Protein AF-A0A7K0PWD6-F1 (afdb_monomer)

pLDDT: mean 82.44, std 15.69, range [35.25, 95.62]

Foldseek 3Di:
DDPPPPPPPDQFWFKWFAWDWDWDQDPVGIDIDIDGDAAIFTHHPDDDAQHFGQGPVRDTTGTHPPHGDDLPDPRHDVSRSVSVVVVVDDDD

Sequence (92 aa):
MPPQTDQAAPPELGTGRETVPVVVPGPDGDRAGEQMTGPVHAVQPGAEDLELVTSLCNHSVRATAGAAFDAGDPDACPTCVERSAQGRGSPR

Mean predicted aligned error: 8.87 Å

Secondary structure (DSSP, 8-state):
-PPP----PPPPPEEEEEEEEEEE--TT--EEEEEEEEEEEEE-TTPPTT-EEE-TTS-EEEEEEEEE--TT-TTB-HHHHHHHHHTTS---

Structure (mmCIF, N/CA/C/O backbone):
data_AF-A0A7K0PWD6-F1
#
_entry.id   AF-A0A7K0PWD6-F1
#
loop_
_atom_site.group_PDB
_atom_site.id
_atom_site.type_symbol
_atom_site.label_atom_id
_atom_site.label_alt_id
_atom_site.label_comp_id
_atom_site.label_asym_id
_atom_site.label_entity_id
_atom_site.label_seq_id
_atom_site.pdbx_PDB_ins_code
_atom_site.Cartn_x
_atom_site.Cartn_y
_atom_site.Cartn_z
_atom_site.occupancy
_atom_site.B_iso_or_equiv
_atom_site.auth_seq_id
_atom_site.auth_comp_id
_atom_site.auth_asym_id
_atom_site.auth_atom_id
_atom_site.pdbx_PDB_model_num
ATOM 1 N N . MET A 1 1 ? -34.256 26.090 16.021 1.00 49.75 1 MET A N 1
ATOM 2 C CA . MET A 1 1 ? -33.624 24.769 15.839 1.00 49.75 1 MET A CA 1
ATOM 3 C C . MET A 1 1 ? -32.242 25.022 15.261 1.00 49.75 1 MET A C 1
ATOM 5 O O . MET A 1 1 ? -32.201 25.643 14.205 1.00 49.75 1 MET A O 1
ATOM 9 N N . PRO A 1 2 ? -31.131 24.696 15.941 1.00 53.38 2 PRO A N 1
ATOM 10 C CA . PRO A 1 2 ? -29.825 24.781 15.295 1.00 53.38 2 PRO A CA 1
ATOM 11 C C . PRO A 1 2 ? -29.731 23.686 14.215 1.00 53.38 2 PRO A C 1
ATOM 13 O O . PRO A 1 2 ? -30.228 22.580 14.451 1.00 53.38 2 PRO A O 1
ATOM 16 N N . PRO A 1 3 ? -29.162 23.970 13.030 1.00 52.81 3 PRO A N 1
ATOM 17 C CA . PRO A 1 3 ? -28.885 22.934 12.048 1.00 52.81 3 PRO A CA 1
ATOM 18 C C . PRO A 1 3 ? -27.850 21.978 12.636 1.00 52.81 3 PRO A C 1
ATOM 20 O O . PRO A 1 3 ? -26.845 22.399 13.209 1.00 52.81 3 PRO A O 1
ATOM 23 N N . GLN A 1 4 ? -28.165 20.690 12.549 1.00 53.47 4 GLN A N 1
ATOM 24 C CA . GLN A 1 4 ? -27.303 19.613 13.001 1.00 53.47 4 GLN A CA 1
ATOM 25 C C . GLN A 1 4 ? -25.960 19.731 12.283 1.00 53.47 4 GLN A C 1
ATOM 27 O O . GLN A 1 4 ? -25.916 19.900 11.066 1.00 53.47 4 GLN A O 1
ATOM 32 N N . THR A 1 5 ? -24.893 19.704 13.073 1.00 51.28 5 THR A N 1
ATOM 33 C CA . THR A 1 5 ? -23.505 19.610 12.643 1.00 51.28 5 THR A CA 1
ATOM 34 C C . THR A 1 5 ? -23.399 18.584 11.522 1.00 51.28 5 THR A C 1
ATOM 36 O O . THR A 1 5 ? -23.707 17.411 11.731 1.00 51.28 5 THR A O 1
ATOM 39 N N . ASP A 1 6 ? -22.979 19.045 10.346 1.00 46.94 6 ASP A N 1
ATOM 40 C CA . ASP A 1 6 ? -22.459 18.214 9.269 1.00 46.94 6 ASP A CA 1
ATOM 41 C C . ASP A 1 6 ? -21.237 17.489 9.841 1.00 46.94 6 ASP A C 1
ATOM 43 O O . ASP A 1 6 ? -20.124 18.012 9.896 1.00 46.94 6 ASP A O 1
ATOM 47 N N . GLN A 1 7 ? -21.482 16.333 10.453 1.00 53.22 7 GLN A N 1
ATOM 48 C CA . GLN A 1 7 ? -20.435 15.440 10.903 1.00 53.22 7 GLN A CA 1
ATOM 49 C C . GLN A 1 7 ? -19.907 14.793 9.632 1.00 53.22 7 GLN A C 1
ATOM 51 O O . GLN A 1 7 ? -20.332 13.703 9.254 1.00 53.22 7 GLN A O 1
ATOM 56 N N . ALA A 1 8 ? -19.035 15.531 8.938 1.00 50.47 8 ALA A N 1
ATOM 57 C CA . ALA A 1 8 ? -18.208 15.001 7.876 1.00 50.47 8 ALA A CA 1
ATOM 58 C C . ALA A 1 8 ? -17.660 13.669 8.386 1.00 50.47 8 ALA A C 1
ATOM 60 O O . ALA A 1 8 ? -17.003 13.626 9.434 1.00 50.47 8 ALA A O 1
ATOM 61 N N . ALA A 1 9 ? -18.031 12.580 7.708 1.00 52.22 9 ALA A N 1
ATOM 62 C CA . ALA A 1 9 ? -17.494 11.270 8.018 1.00 52.22 9 ALA A CA 1
ATOM 63 C C . ALA A 1 9 ? -15.968 11.417 8.136 1.00 52.22 9 ALA A C 1
ATOM 65 O O . ALA A 1 9 ? -15.378 12.158 7.338 1.00 52.22 9 ALA A O 1
ATOM 66 N N . PRO A 1 10 ? -15.331 10.809 9.155 1.00 57.28 10 PRO A N 1
ATOM 67 C CA . PRO A 1 10 ? -13.885 10.890 9.289 1.00 57.28 10 PRO A CA 1
ATOM 68 C C . PRO A 1 10 ? -13.264 10.5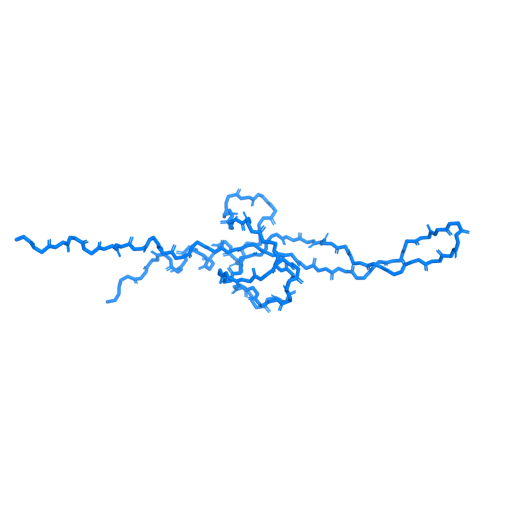24 7.938 1.00 57.28 10 PRO A C 1
ATOM 70 O O . PRO A 1 10 ? -13.736 9.572 7.311 1.00 57.28 10 PRO A O 1
ATOM 73 N N . PRO A 1 11 ? -12.281 11.298 7.452 1.00 64.19 11 PRO A N 1
ATOM 74 C CA . PRO A 1 11 ? -11.820 11.147 6.087 1.00 64.19 11 PRO A CA 1
ATOM 75 C C . PRO A 1 11 ? -11.253 9.730 5.930 1.00 64.19 11 PRO A C 1
ATOM 77 O O . PRO A 1 11 ? -10.377 9.310 6.691 1.00 64.19 11 PRO A O 1
ATOM 80 N N . GLU A 1 12 ? -11.841 8.958 5.015 1.00 81.62 12 GLU A N 1
ATOM 81 C CA . GLU A 1 12 ? -11.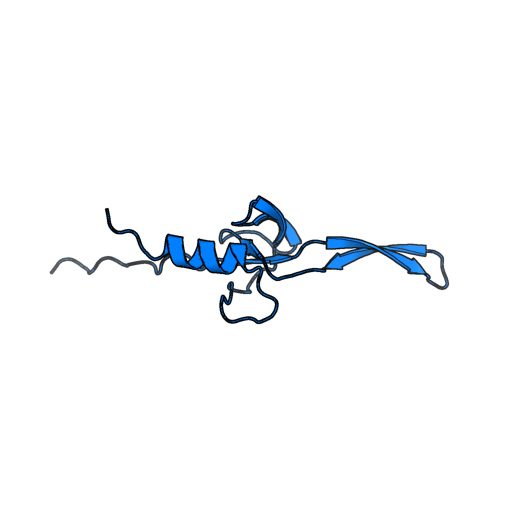502 7.548 4.836 1.00 81.62 12 GLU A CA 1
ATOM 82 C C . GLU A 1 12 ? -10.055 7.428 4.351 1.00 81.62 12 GLU A C 1
ATOM 84 O O . GLU A 1 12 ? -9.623 8.167 3.468 1.00 81.62 12 GLU A O 1
ATOM 89 N N . LEU A 1 13 ? -9.282 6.522 4.956 1.00 89.56 13 LEU A N 1
ATOM 90 C CA . LEU A 1 13 ? -7.884 6.307 4.578 1.00 89.56 13 LEU A CA 1
ATOM 91 C C . LEU A 1 13 ? -7.795 5.860 3.116 1.00 89.56 13 LEU A C 1
ATOM 93 O O . LEU A 1 13 ? -8.564 5.003 2.678 1.00 89.56 13 LEU A O 1
ATOM 97 N N . GLY A 1 14 ? -6.821 6.406 2.392 1.00 92.25 14 GLY A N 1
ATOM 98 C CA . GLY A 1 14 ? -6.486 5.959 1.045 1.00 92.25 14 GLY A CA 1
ATOM 99 C C . GLY A 1 14 ? -5.596 4.720 1.064 1.00 92.25 14 GLY A C 1
ATOM 100 O O . GLY A 1 14 ? -5.113 4.287 2.116 1.00 92.25 14 GLY A O 1
ATOM 101 N N . THR A 1 15 ? -5.322 4.179 -0.119 1.00 94.38 15 THR A N 1
ATOM 102 C CA . THR A 1 15 ? -4.392 3.060 -0.307 1.00 94.38 15 THR A CA 1
ATOM 103 C C . THR A 1 15 ? -3.129 3.481 -1.045 1.00 94.38 15 THR A C 1
ATOM 105 O O . THR A 1 15 ? -3.118 4.448 -1.806 1.00 94.38 15 THR A O 1
ATOM 108 N N . GLY A 1 16 ? -2.053 2.734 -0.830 1.00 93.81 16 GLY A N 1
ATOM 109 C CA . GLY A 1 16 ? -0.851 2.806 -1.646 1.00 93.81 16 GLY A CA 1
ATOM 110 C C . GLY A 1 16 ? -0.076 1.496 -1.622 1.00 93.81 16 GLY A C 1
ATOM 111 O O . GLY A 1 16 ? -0.311 0.643 -0.764 1.00 93.81 16 GLY A O 1
ATOM 112 N N . ARG A 1 17 ? 0.849 1.324 -2.564 1.00 94.50 17 ARG A N 1
ATOM 113 C CA . ARG A 1 17 ? 1.747 0.162 -2.613 1.00 94.50 17 ARG A CA 1
ATOM 114 C C . ARG A 1 17 ? 3.182 0.579 -2.882 1.00 94.50 17 ARG A C 1
ATOM 116 O O . ARG A 1 17 ? 3.447 1.630 -3.466 1.00 94.50 17 ARG A O 1
ATOM 123 N N . GLU A 1 18 ? 4.112 -0.249 -2.433 1.00 92.75 18 GLU A N 1
ATOM 124 C CA . GLU A 1 18 ? 5.516 -0.083 -2.786 1.00 92.75 18 GLU A CA 1
ATOM 125 C C . GLU A 1 18 ? 5.687 -0.308 -4.293 1.00 92.75 18 GLU A C 1
ATOM 127 O O . GLU A 1 18 ? 4.971 -1.096 -4.915 1.00 92.75 18 GLU A O 1
ATOM 132 N N . THR A 1 19 ? 6.644 0.387 -4.896 1.00 88.94 19 THR A N 1
ATOM 133 C CA . THR A 1 19 ? 6.995 0.187 -6.301 1.00 88.94 19 THR A CA 1
ATOM 134 C C . THR A 1 19 ? 8.435 -0.256 -6.422 1.00 88.94 19 THR A C 1
ATOM 136 O O . THR A 1 19 ? 9.318 0.306 -5.776 1.00 88.94 19 THR A O 1
ATOM 139 N N . VAL A 1 20 ? 8.680 -1.232 -7.288 1.00 88.81 20 VAL A N 1
ATOM 140 C CA . VAL A 1 20 ? 10.031 -1.655 -7.654 1.00 88.81 20 VAL A CA 1
ATOM 141 C C . VAL A 1 20 ? 10.334 -1.251 -9.094 1.00 88.81 20 VAL A C 1
ATOM 143 O O . VAL A 1 20 ? 9.473 -1.417 -9.966 1.00 88.81 20 VAL A O 1
ATOM 146 N N . PRO A 1 21 ? 11.541 -0.727 -9.373 1.00 87.06 21 PRO A N 1
ATOM 147 C CA . PRO A 1 21 ? 11.994 -0.531 -10.740 1.00 87.06 21 PRO A CA 1
ATOM 148 C C . PRO A 1 21 ? 12.056 -1.873 -11.469 1.00 87.06 21 PRO A C 1
ATOM 150 O O . PRO A 1 21 ? 12.588 -2.852 -10.944 1.00 87.06 21 PRO A O 1
ATOM 153 N N . VAL A 1 22 ? 11.547 -1.908 -12.695 1.00 89.00 22 VAL A N 1
ATOM 154 C CA . VAL A 1 22 ? 11.596 -3.078 -13.573 1.00 89.00 22 VAL A CA 1
ATOM 155 C C . VAL A 1 22 ? 12.105 -2.674 -14.948 1.00 89.00 22 VAL A C 1
ATOM 157 O O . VAL A 1 22 ? 11.867 -1.563 -15.421 1.00 89.00 22 VAL A O 1
ATOM 160 N N . VAL A 1 23 ? 12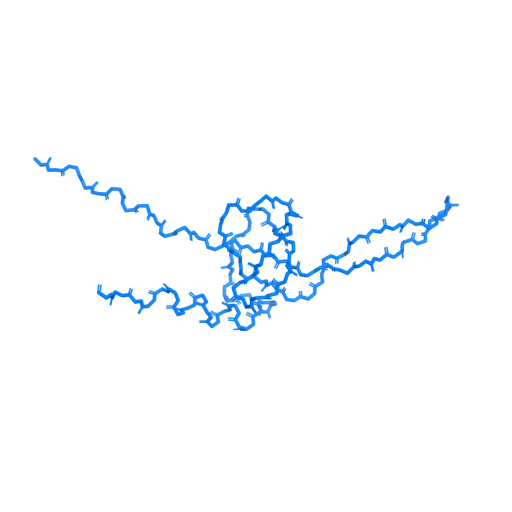.810 -3.593 -15.602 1.00 90.06 23 VAL A N 1
ATOM 161 C CA . VAL A 1 23 ? 13.226 -3.442 -16.996 1.00 90.06 23 VAL A CA 1
ATOM 162 C C . VAL A 1 23 ? 12.401 -4.405 -17.830 1.00 90.06 23 VAL A C 1
ATOM 164 O O . VAL A 1 23 ? 12.388 -5.606 -17.561 1.00 90.06 23 VAL A O 1
ATOM 167 N N . VAL A 1 24 ? 11.698 -3.873 -18.824 1.00 85.00 24 VAL A N 1
ATOM 168 C CA . VAL A 1 24 ? 10.886 -4.654 -19.755 1.00 85.00 24 VAL A CA 1
ATOM 169 C C . VAL A 1 24 ? 11.642 -4.756 -21.082 1.00 85.00 24 VAL A C 1
ATOM 171 O O . VAL A 1 24 ? 11.802 -3.731 -21.754 1.00 85.00 24 VAL A O 1
ATOM 174 N N . PRO A 1 25 ? 12.102 -5.957 -21.477 1.00 85.25 25 PRO A N 1
ATOM 175 C CA . PRO A 1 25 ? 12.733 -6.164 -22.775 1.00 85.25 25 PRO A CA 1
ATOM 176 C C . PRO A 1 25 ? 11.722 -5.943 -23.902 1.00 85.25 25 PRO A C 1
ATOM 178 O O . PRO A 1 25 ? 10.629 -6.517 -23.886 1.00 85.25 25 PRO A O 1
ATOM 181 N N . GLY A 1 26 ? 12.082 -5.119 -24.885 1.00 84.00 26 GLY A N 1
ATOM 182 C CA . GLY A 1 26 ? 11.244 -4.808 -26.042 1.00 84.00 26 GLY A CA 1
ATOM 183 C C . GLY A 1 26 ? 11.985 -4.978 -27.373 1.00 84.00 26 GLY A C 1
ATOM 184 O O . GLY A 1 26 ? 13.216 -4.976 -27.397 1.00 84.00 26 GLY A O 1
ATOM 185 N N . PRO A 1 27 ? 11.258 -5.095 -28.502 1.00 79.88 27 PRO A N 1
ATOM 186 C CA . PRO A 1 27 ? 11.862 -5.241 -29.832 1.00 79.88 27 PRO A CA 1
ATOM 187 C C . PRO A 1 27 ? 12.713 -4.028 -30.249 1.00 79.88 27 PRO A C 1
ATOM 189 O O . PRO A 1 27 ? 13.642 -4.184 -31.034 1.00 79.88 27 PRO A O 1
ATOM 192 N N . ASP A 1 28 ? 12.435 -2.850 -29.681 1.00 87.44 28 ASP A N 1
ATOM 193 C CA . ASP A 1 28 ? 13.155 -1.593 -29.933 1.00 87.44 28 ASP A CA 1
ATOM 194 C C . ASP A 1 28 ? 14.170 -1.246 -28.823 1.00 87.44 28 ASP A C 1
ATOM 196 O O . ASP A 1 28 ? 14.670 -0.122 -28.764 1.00 87.44 28 ASP A O 1
ATOM 200 N N . GLY A 1 29 ? 14.452 -2.191 -27.920 1.00 79.88 29 GLY A N 1
ATOM 201 C CA . GLY A 1 29 ? 15.326 -2.012 -26.760 1.00 79.88 29 GLY A CA 1
ATOM 202 C C . GLY A 1 29 ? 14.601 -2.051 -25.411 1.00 79.88 29 GLY A C 1
ATOM 203 O O . GLY A 1 29 ? 13.369 -2.105 -25.329 1.00 79.88 29 GLY A O 1
ATOM 204 N N . ASP A 1 30 ? 15.401 -2.043 -24.347 1.00 89.19 30 ASP A N 1
ATOM 205 C CA . ASP A 1 30 ? 14.947 -2.164 -22.961 1.00 89.19 30 ASP A CA 1
ATOM 206 C C . ASP A 1 30 ? 14.235 -0.892 -22.482 1.00 89.19 30 ASP A C 1
ATOM 208 O O . ASP A 1 30 ? 14.745 0.222 -22.626 1.00 89.19 30 ASP A O 1
ATOM 212 N N . ARG A 1 31 ? 13.055 -1.051 -21.871 1.00 85.12 31 ARG A N 1
ATOM 213 C CA . ARG A 1 31 ? 12.290 0.053 -21.272 1.00 85.12 31 ARG A CA 1
ATOM 214 C C . ARG A 1 31 ? 12.331 -0.027 -19.752 1.00 85.12 31 ARG A C 1
ATOM 216 O O . ARG A 1 31 ? 11.991 -1.059 -19.179 1.00 85.12 31 ARG A O 1
ATOM 223 N N . ALA A 1 32 ? 12.698 1.076 -19.105 1.00 85.75 32 ALA A N 1
ATOM 224 C CA . ALA A 1 32 ? 12.545 1.226 -17.663 1.00 85.75 32 ALA A CA 1
ATOM 225 C C . ALA A 1 32 ? 11.073 1.497 -17.317 1.00 85.75 32 ALA A C 1
ATOM 227 O O . ALA A 1 32 ? 10.416 2.311 -17.969 1.00 85.75 32 ALA A O 1
ATOM 228 N N . GLY A 1 33 ? 10.569 0.821 -16.291 1.00 85.00 33 GLY A N 1
ATOM 229 C CA . GLY A 1 33 ? 9.240 1.026 -15.731 1.00 85.00 33 GLY A CA 1
ATOM 230 C C . GLY A 1 33 ? 9.236 0.815 -14.221 1.00 85.00 33 GLY A C 1
ATOM 231 O O . GLY A 1 33 ? 10.248 0.454 -13.621 1.00 85.00 33 GLY A O 1
ATOM 232 N N . GLU A 1 34 ? 8.080 1.025 -13.606 1.00 87.62 34 GLU A N 1
ATOM 233 C CA . GLU A 1 34 ? 7.849 0.761 -12.189 1.00 87.62 34 GLU A CA 1
ATOM 234 C C . GLU A 1 34 ? 6.671 -0.195 -12.057 1.00 87.62 34 GLU A C 1
ATOM 236 O O . GLU A 1 34 ? 5.646 -0.032 -12.721 1.00 87.62 34 GLU A O 1
ATOM 241 N N . GLN A 1 35 ? 6.825 -1.206 -11.209 1.00 87.25 35 GLN A N 1
ATOM 242 C CA . GLN A 1 35 ? 5.769 -2.161 -10.913 1.00 87.25 35 GLN A CA 1
ATOM 243 C C . GLN A 1 35 ? 5.348 -2.016 -9.455 1.00 87.25 35 GLN A C 1
ATOM 245 O O . GLN A 1 35 ? 6.189 -2.043 -8.557 1.00 87.25 35 GLN A O 1
ATOM 250 N N . MET A 1 36 ? 4.040 -1.895 -9.227 1.00 88.44 36 MET A N 1
ATOM 251 C CA . MET A 1 36 ? 3.454 -1.977 -7.891 1.00 88.44 36 MET A CA 1
ATOM 252 C C . MET A 1 36 ? 3.628 -3.396 -7.346 1.00 88.44 36 MET A C 1
ATOM 254 O O . MET A 1 36 ? 3.276 -4.371 -8.010 1.00 88.44 36 MET A O 1
ATOM 258 N N . THR A 1 37 ? 4.169 -3.509 -6.142 1.00 87.69 37 THR A N 1
ATOM 259 C CA . THR A 1 37 ? 4.473 -4.775 -5.477 1.00 87.69 37 THR A CA 1
ATOM 260 C C . THR A 1 37 ? 4.160 -4.684 -3.986 1.00 87.69 37 THR A C 1
ATOM 262 O O . THR A 1 37 ? 3.870 -3.610 -3.459 1.00 87.69 37 THR A O 1
ATOM 265 N N . GLY A 1 38 ? 4.215 -5.826 -3.308 1.00 88.62 38 GLY A N 1
ATOM 266 C CA . GLY A 1 38 ? 4.013 -5.902 -1.870 1.00 88.62 38 GLY A CA 1
ATOM 267 C C . GLY A 1 38 ? 2.560 -5.680 -1.429 1.00 88.62 38 GLY A C 1
ATOM 268 O O . GLY A 1 38 ? 1.639 -5.675 -2.258 1.00 88.62 38 GLY A O 1
ATOM 269 N N . PRO A 1 39 ? 2.355 -5.559 -0.106 1.00 94.06 39 PRO A N 1
ATOM 270 C CA . PRO A 1 39 ? 1.033 -5.442 0.489 1.00 94.06 39 PRO A CA 1
ATOM 271 C C . PRO A 1 39 ? 0.404 -4.061 0.254 1.00 94.06 39 PRO A C 1
ATOM 273 O O . PRO A 1 39 ? 1.080 -3.088 -0.077 1.00 94.06 39 PRO A O 1
ATOM 276 N N . VAL A 1 40 ? -0.907 -3.956 0.468 1.00 95.06 40 VAL A N 1
ATOM 277 C CA . VAL A 1 40 ? -1.638 -2.682 0.463 1.00 95.06 40 VAL A CA 1
ATOM 278 C C . VAL A 1 40 ? -1.340 -1.922 1.750 1.00 95.06 40 VAL A C 1
ATOM 280 O O . VAL A 1 40 ? -1.581 -2.408 2.854 1.00 95.06 40 VAL A O 1
ATOM 283 N N . HIS A 1 41 ? -0.855 -0.697 1.624 1.00 95.62 41 HIS A N 1
ATOM 284 C CA . HIS A 1 41 ? -0.617 0.201 2.741 1.00 95.62 41 HIS A CA 1
ATOM 285 C C . HIS A 1 41 ? -1.741 1.225 2.881 1.00 95.62 41 HIS A C 1
ATOM 287 O O . HIS A 1 41 ? -2.259 1.735 1.891 1.00 95.62 41 HIS A O 1
ATOM 293 N N . ALA A 1 42 ? -2.076 1.566 4.124 1.00 93.94 42 ALA A N 1
ATOM 294 C CA . ALA A 1 42 ? -2.969 2.679 4.422 1.00 93.94 42 ALA A CA 1
ATOM 295 C C . ALA A 1 42 ? -2.198 3.999 4.330 1.00 93.94 42 ALA A C 1
ATOM 297 O O . ALA A 1 42 ? -1.135 4.134 4.944 1.00 93.94 42 ALA A O 1
ATOM 298 N N . VAL A 1 43 ? -2.743 4.979 3.618 1.00 93.06 43 VAL A N 1
ATOM 299 C CA . VAL A 1 43 ? -2.179 6.329 3.488 1.00 93.06 43 VAL A CA 1
ATOM 300 C C . VAL A 1 43 ? -3.209 7.375 3.907 1.00 93.06 43 VAL A C 1
ATOM 302 O O . VAL A 1 43 ? -4.410 7.099 3.969 1.00 93.06 43 VAL A O 1
ATOM 305 N N . GLN A 1 44 ? -2.744 8.583 4.229 1.00 88.88 44 GLN A N 1
ATOM 306 C CA . GLN A 1 44 ? -3.656 9.694 4.495 1.00 88.88 44 GLN A CA 1
ATOM 307 C C . GLN A 1 44 ? -4.466 10.026 3.228 1.00 88.88 44 GLN A C 1
ATOM 309 O O . GLN A 1 44 ? -3.935 9.915 2.120 1.00 88.88 44 GLN A O 1
ATOM 314 N N . PRO A 1 45 ? -5.742 10.413 3.369 1.00 85.25 45 PRO A N 1
ATOM 315 C CA . PRO A 1 45 ? -6.560 10.811 2.232 1.00 85.25 45 PRO A CA 1
ATOM 316 C C . PRO A 1 45 ? -6.017 12.075 1.563 1.00 85.25 45 PRO A C 1
ATOM 318 O O . PRO A 1 45 ? -5.387 12.913 2.206 1.00 85.25 45 PRO A O 1
ATOM 321 N N . GLY A 1 46 ? -6.332 12.231 0.276 1.00 82.44 46 GLY A N 1
ATOM 322 C CA . GLY A 1 46 ? -6.007 13.433 -0.497 1.00 82.44 46 GLY A CA 1
ATOM 323 C C . GLY A 1 46 ? -4.717 13.359 -1.313 1.00 82.44 46 GLY A C 1
ATOM 324 O O . GLY A 1 46 ? -4.385 14.348 -1.954 1.00 82.44 46 GLY A O 1
ATOM 325 N N . ALA A 1 47 ? -4.027 12.216 -1.314 1.00 85.88 47 ALA A N 1
ATOM 326 C CA . ALA A 1 47 ? -2.914 11.966 -2.225 1.00 85.88 47 ALA A CA 1
ATOM 327 C C . ALA A 1 47 ? -3.405 11.763 -3.670 1.00 85.88 47 ALA A C 1
ATOM 329 O O . ALA A 1 47 ? -4.433 11.112 -3.896 1.00 85.88 47 ALA A O 1
ATOM 330 N N . GLU A 1 48 ? -2.664 12.300 -4.637 1.00 88.00 48 GLU A N 1
ATOM 331 C CA . GLU A 1 48 ? -2.907 12.096 -6.067 1.00 88.00 48 GLU A CA 1
ATOM 332 C C . GLU A 1 48 ? -2.481 10.685 -6.511 1.00 88.00 48 GLU A C 1
ATOM 334 O O . GLU A 1 48 ? -1.700 10.002 -5.844 1.00 88.00 48 GLU A O 1
ATOM 339 N N . ASP A 1 49 ? -2.995 10.219 -7.653 1.00 88.50 49 ASP A N 1
ATOM 340 C CA . ASP A 1 49 ? -2.638 8.892 -8.161 1.00 88.50 49 ASP A CA 1
ATOM 341 C C . ASP A 1 49 ? -1.137 8.807 -8.461 1.00 88.50 49 ASP A C 1
ATOM 343 O O . ASP A 1 49 ? -0.571 9.673 -9.129 1.00 88.50 49 ASP A O 1
ATOM 347 N N . LEU A 1 50 ? -0.495 7.747 -7.968 1.00 87.69 50 LEU A N 1
ATOM 348 C CA . LEU A 1 50 ? 0.945 7.501 -8.059 1.00 87.69 50 LEU A CA 1
ATOM 349 C C . LEU A 1 50 ? 1.838 8.530 -7.348 1.00 87.69 50 LEU A C 1
ATOM 351 O O . LEU A 1 50 ? 3.066 8.469 -7.509 1.00 87.69 50 LEU A O 1
ATOM 355 N N . GLU A 1 51 ? 1.265 9.424 -6.537 1.00 91.81 51 GLU A N 1
ATOM 356 C CA . GLU A 1 51 ? 2.022 10.321 -5.668 1.00 91.81 51 GLU A CA 1
ATOM 357 C C . GLU A 1 51 ? 2.813 9.506 -4.638 1.00 91.81 51 GLU A C 1
ATOM 359 O O . GLU A 1 51 ? 2.293 8.574 -4.017 1.00 91.81 51 GLU A O 1
ATOM 364 N N . LEU A 1 52 ? 4.092 9.845 -4.457 1.00 92.75 52 LEU A N 1
ATOM 365 C CA . LEU A 1 52 ? 4.930 9.208 -3.449 1.00 92.75 52 LEU A CA 1
ATOM 366 C C . LEU A 1 52 ? 4.585 9.769 -2.067 1.00 92.75 52 LEU A C 1
ATOM 368 O O . LEU A 1 52 ? 4.880 10.924 -1.766 1.00 92.75 52 LEU A O 1
ATOM 372 N N . VAL A 1 53 ? 4.016 8.926 -1.213 1.00 94.31 53 VAL A N 1
ATOM 373 C CA . VAL A 1 53 ? 3.541 9.297 0.121 1.00 94.31 53 VAL A CA 1
ATOM 374 C C . VAL A 1 53 ? 4.051 8.337 1.187 1.00 94.31 53 VAL A C 1
ATOM 376 O O . VAL A 1 53 ? 4.471 7.211 0.914 1.00 94.31 53 VAL A O 1
ATOM 379 N N . THR A 1 54 ? 3.989 8.774 2.440 1.00 94.56 54 THR A N 1
ATOM 380 C CA . THR A 1 54 ? 4.325 7.933 3.590 1.00 94.56 54 THR A CA 1
ATOM 381 C C . THR A 1 54 ? 3.065 7.267 4.131 1.00 94.56 54 THR A C 1
ATOM 383 O O . THR A 1 54 ? 2.113 7.934 4.534 1.00 94.56 54 THR A O 1
ATOM 386 N N . SER A 1 55 ? 3.066 5.938 4.168 1.00 93.31 55 SER A N 1
ATOM 387 C CA . SER A 1 55 ? 1.990 5.140 4.761 1.00 93.31 55 SER A CA 1
ATOM 388 C C . SER A 1 55 ? 1.920 5.248 6.286 1.00 93.31 55 SER A C 1
ATOM 390 O O . SER A 1 55 ? 2.871 5.665 6.950 1.00 93.31 55 SER A O 1
ATOM 392 N N . LEU A 1 56 ? 0.816 4.776 6.875 1.00 92.69 56 LEU A N 1
ATOM 393 C CA . LEU A 1 56 ? 0.632 4.720 8.328 1.00 92.69 56 LEU A CA 1
ATOM 394 C C . LEU A 1 56 ? 1.715 3.913 9.047 1.00 92.69 56 LEU A C 1
ATOM 396 O O . LEU A 1 56 ? 1.962 4.171 10.222 1.00 92.69 56 LEU A O 1
ATOM 400 N N . CYS A 1 57 ? 2.357 2.944 8.388 1.00 94.00 57 CYS A N 1
ATOM 401 C CA . CYS A 1 57 ? 3.465 2.175 8.956 1.00 94.00 57 CYS A CA 1
ATOM 402 C C . CYS A 1 57 ? 4.854 2.774 8.660 1.00 94.00 57 CYS A C 1
ATOM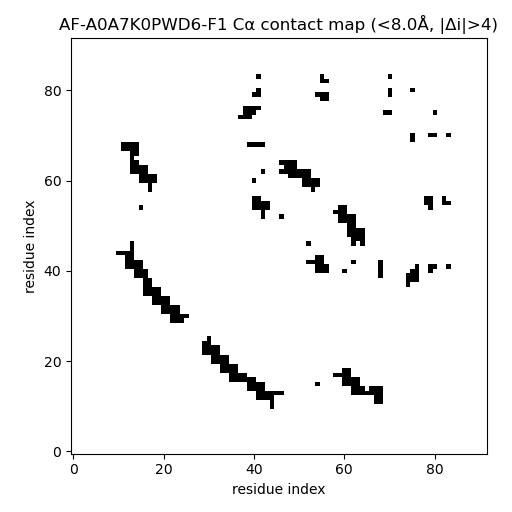 404 O O . CYS A 1 57 ? 5.855 2.125 8.947 1.00 94.00 57 CYS A O 1
ATOM 406 N N . ASN A 1 58 ? 4.925 4.011 8.155 1.00 94.50 58 ASN A N 1
ATOM 407 C CA . ASN A 1 58 ? 6.151 4.730 7.783 1.00 94.50 58 ASN A CA 1
ATOM 408 C C . ASN A 1 58 ? 6.923 4.139 6.586 1.00 94.50 58 ASN A C 1
ATOM 410 O O . ASN A 1 58 ? 8.123 4.368 6.465 1.00 94.50 58 ASN A O 1
ATOM 414 N N . HIS A 1 59 ? 6.251 3.401 5.699 1.00 93.12 59 HIS A N 1
ATOM 415 C CA . HIS A 1 59 ? 6.818 2.989 4.408 1.00 93.12 59 HIS A CA 1
ATOM 416 C C . HIS A 1 59 ? 6.471 3.999 3.315 1.00 93.12 59 HIS A C 1
ATOM 418 O O . HIS A 1 59 ? 5.320 4.442 3.244 1.00 93.12 59 HIS A O 1
ATOM 424 N N . SER A 1 60 ? 7.445 4.316 2.461 1.00 93.56 60 SER A N 1
ATOM 425 C CA . SER A 1 60 ? 7.240 5.117 1.252 1.00 93.56 60 SER A CA 1
ATOM 426 C C . SER A 1 60 ? 6.533 4.277 0.193 1.00 93.56 60 SER A C 1
ATOM 428 O O . SER A 1 60 ? 7.067 3.269 -0.263 1.00 93.56 60 SER A O 1
ATOM 430 N N . VAL A 1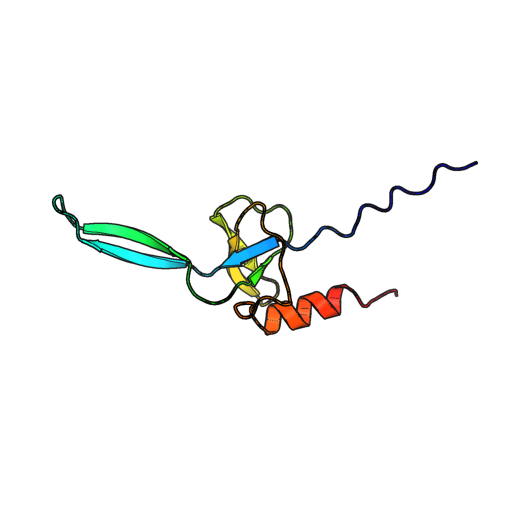 61 ? 5.337 4.698 -0.197 1.00 94.50 61 VAL A N 1
ATOM 431 C CA . VAL A 1 61 ? 4.475 3.993 -1.149 1.00 94.50 61 VAL A CA 1
ATOM 432 C C . VAL A 1 61 ? 3.939 4.969 -2.182 1.00 94.50 61 VAL A C 1
ATOM 434 O O . VAL A 1 61 ? 3.877 6.171 -1.934 1.00 94.50 61 VAL A O 1
ATOM 437 N N . ARG A 1 62 ? 3.525 4.459 -3.337 1.00 93.88 62 ARG A N 1
ATOM 438 C CA . ARG A 1 62 ? 2.754 5.241 -4.298 1.00 93.88 62 ARG A CA 1
ATOM 439 C C . ARG A 1 62 ? 1.274 5.115 -3.990 1.00 93.88 62 ARG A C 1
ATOM 441 O O . ARG A 1 62 ? 0.771 3.997 -3.868 1.00 93.88 62 ARG A O 1
ATOM 448 N N . ALA A 1 63 ? 0.602 6.250 -3.833 1.00 92.19 63 ALA A N 1
ATOM 449 C CA . ALA A 1 63 ? -0.833 6.298 -3.610 1.00 92.19 63 ALA A CA 1
ATOM 450 C C . ALA A 1 63 ? -1.596 5.748 -4.823 1.00 92.19 63 ALA A C 1
ATOM 452 O O . ALA A 1 63 ? -1.141 5.835 -5.963 1.00 92.19 63 ALA A O 1
ATOM 453 N N . THR A 1 64 ? -2.759 5.162 -4.567 1.00 89.25 64 THR A N 1
ATOM 454 C CA . THR A 1 64 ? -3.712 4.740 -5.596 1.00 89.25 64 THR A CA 1
ATOM 455 C C . THR A 1 64 ? -4.991 5.534 -5.395 1.00 89.25 64 THR A C 1
ATOM 457 O O . THR A 1 64 ? -5.698 5.356 -4.397 1.00 89.25 64 THR A O 1
ATOM 460 N N . ALA A 1 65 ? -5.272 6.457 -6.311 1.00 80.06 65 ALA A N 1
ATOM 461 C CA . ALA A 1 65 ? -6.411 7.352 -6.173 1.00 80.06 65 ALA A CA 1
ATOM 462 C C . ALA A 1 65 ? -7.734 6.579 -6.266 1.00 80.06 65 ALA A C 1
ATOM 464 O O . ALA A 1 65 ? -7.897 5.656 -7.063 1.00 80.06 65 ALA A O 1
ATOM 465 N N . GLY A 1 66 ? -8.709 6.982 -5.448 1.00 74.31 66 GLY A N 1
ATOM 466 C CA . GLY A 1 66 ? -10.071 6.440 -5.490 1.00 74.31 66 GLY A CA 1
ATOM 467 C C . GLY A 1 66 ? -10.266 5.076 -4.821 1.00 74.31 66 GLY A C 1
ATOM 468 O O . GLY A 1 66 ? -11.393 4.587 -4.805 1.00 74.31 66 GLY A O 1
ATOM 469 N N . ALA A 1 67 ? -9.224 4.478 -4.237 1.00 80.94 67 ALA A N 1
ATOM 470 C CA . ALA A 1 67 ? -9.329 3.235 -3.478 1.00 80.94 67 ALA A CA 1
ATOM 471 C C . ALA A 1 67 ? -9.174 3.492 -1.970 1.00 80.94 67 ALA A C 1
ATOM 473 O O . ALA A 1 67 ? -8.107 3.905 -1.503 1.00 80.94 67 ALA A O 1
ATOM 474 N N . ALA A 1 68 ? -10.245 3.226 -1.216 1.00 88.88 68 ALA A N 1
ATOM 475 C CA . ALA A 1 68 ? -10.237 3.263 0.242 1.00 88.88 68 ALA A CA 1
ATOM 476 C C . ALA A 1 68 ? -9.499 2.047 0.817 1.00 88.88 68 ALA A C 1
ATOM 478 O O . ALA A 1 68 ? -9.545 0.952 0.256 1.00 88.88 68 ALA A O 1
ATOM 479 N N . PHE A 1 69 ? -8.816 2.236 1.945 1.00 91.19 69 PHE A N 1
ATOM 480 C CA . PHE A 1 69 ? -8.097 1.158 2.616 1.00 91.19 69 PHE A CA 1
ATOM 481 C C . PHE A 1 69 ? -9.061 0.168 3.273 1.00 91.19 69 PHE A C 1
ATOM 483 O O . PHE A 1 69 ? -9.705 0.489 4.277 1.00 91.19 69 PHE A O 1
ATOM 490 N N . ASP A 1 70 ? -9.108 -1.051 2.733 1.00 91.12 70 ASP A N 1
ATOM 491 C CA . ASP A 1 70 ? -9.819 -2.177 3.330 1.00 91.12 70 ASP A CA 1
ATOM 492 C C . ASP A 1 70 ? -8.896 -2.956 4.277 1.00 91.12 70 ASP A C 1
ATOM 494 O O . ASP A 1 70 ? -7.925 -3.591 3.871 1.00 91.12 70 ASP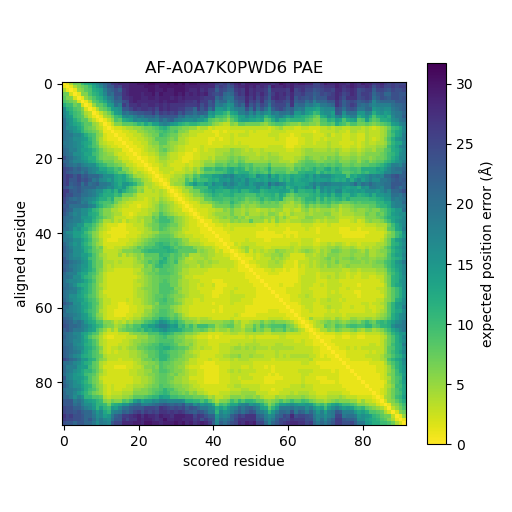 A O 1
ATOM 498 N N . ALA A 1 71 ? -9.217 -2.911 5.569 1.00 89.06 71 ALA A N 1
ATOM 499 C CA . ALA A 1 71 ? -8.488 -3.642 6.598 1.00 89.06 71 ALA A CA 1
ATOM 500 C C . ALA A 1 71 ? -8.768 -5.160 6.584 1.00 89.06 71 ALA A C 1
ATOM 502 O O . ALA A 1 71 ? -8.053 -5.908 7.249 1.00 89.06 71 ALA A O 1
ATOM 503 N N . GLY A 1 72 ? -9.821 -5.599 5.886 1.00 89.81 72 GLY A N 1
ATOM 504 C CA . GLY A 1 72 ? -10.161 -7.005 5.675 1.00 89.81 72 GLY A CA 1
ATOM 505 C C . GLY A 1 72 ? -9.499 -7.628 4.444 1.00 89.81 72 GLY A C 1
ATOM 506 O O . GLY A 1 72 ? -9.629 -8.837 4.248 1.00 89.81 72 GLY A O 1
ATOM 507 N N . ASP A 1 73 ? -8.795 -6.834 3.634 1.00 91.25 73 ASP A N 1
ATOM 508 C CA . ASP A 1 73 ? -8.090 -7.324 2.454 1.00 91.25 73 ASP A CA 1
ATOM 509 C C . ASP A 1 73 ? -6.931 -8.258 2.877 1.00 91.25 73 ASP A C 1
ATOM 511 O O . ASP A 1 73 ? -6.125 -7.893 3.741 1.00 91.25 73 ASP A O 1
ATOM 515 N N . PRO A 1 74 ? -6.830 -9.478 2.314 1.00 91.88 74 PRO A N 1
ATOM 516 C CA . PRO A 1 74 ? -5.780 -10.432 2.673 1.00 91.88 74 PRO A CA 1
ATOM 517 C C . PRO A 1 74 ? -4.366 -9.965 2.292 1.00 91.88 74 PRO A C 1
ATOM 519 O O . PRO A 1 74 ? -3.397 -10.430 2.893 1.00 91.88 74 PRO A O 1
ATOM 522 N N . ASP A 1 75 ? -4.242 -9.050 1.330 1.00 93.19 75 ASP A N 1
ATOM 523 C CA . ASP A 1 75 ? -2.993 -8.410 0.926 1.00 93.19 75 ASP A CA 1
ATOM 524 C C . ASP A 1 75 ? -2.721 -7.116 1.716 1.00 93.19 75 ASP A C 1
ATOM 526 O O . ASP A 1 75 ? -1.728 -6.435 1.451 1.00 93.19 75 ASP A O 1
ATOM 530 N N . ALA A 1 76 ? -3.559 -6.731 2.685 1.00 94.06 76 ALA A N 1
ATOM 531 C CA . ALA A 1 76 ? -3.320 -5.541 3.496 1.00 94.06 76 ALA A CA 1
ATOM 532 C C . ALA A 1 76 ? -2.092 -5.692 4.404 1.00 94.06 76 ALA A C 1
ATOM 534 O O . ALA A 1 76 ? -1.860 -6.712 5.056 1.00 94.06 76 ALA A O 1
ATOM 535 N N . CYS A 1 77 ? -1.310 -4.619 4.515 1.00 95.31 77 CYS A N 1
ATOM 536 C CA . CYS A 1 77 ? -0.176 -4.553 5.421 1.00 95.31 77 CYS A CA 1
ATOM 537 C C . CYS A 1 77 ? -0.680 -4.685 6.873 1.00 95.31 77 CYS A C 1
ATOM 539 O O . CYS A 1 77 ? -1.411 -3.803 7.341 1.00 95.31 77 CYS A O 1
ATOM 541 N N . PRO A 1 78 ? -0.256 -5.712 7.636 1.00 94.44 78 PRO A N 1
ATOM 542 C CA . PRO A 1 78 ? -0.806 -5.992 8.964 1.00 94.44 78 PRO A CA 1
ATOM 543 C C . PRO A 1 78 ? -0.560 -4.847 9.958 1.00 94.44 78 PRO A C 1
ATOM 545 O O . PRO A 1 78 ? -1.402 -4.560 10.806 1.00 94.44 78 PRO A O 1
ATOM 548 N N . THR A 1 79 ? 0.554 -4.120 9.823 1.00 95.06 79 THR A N 1
ATOM 549 C CA . THR A 1 79 ? 0.825 -2.927 10.639 1.00 95.06 79 THR A CA 1
ATOM 550 C C . THR A 1 79 ? -0.108 -1.768 10.290 1.00 95.06 79 THR A C 1
ATOM 552 O O . THR A 1 79 ? -0.540 -1.037 11.182 1.00 95.06 79 THR A O 1
ATOM 555 N N . CYS A 1 80 ? -0.440 -1.583 9.009 1.00 93.75 80 CYS A N 1
ATOM 556 C CA . CYS A 1 80 ? -1.422 -0.578 8.598 1.00 93.75 80 CYS A CA 1
ATOM 557 C C . CYS A 1 80 ? -2.823 -0.942 9.101 1.00 93.75 80 CYS A C 1
ATOM 559 O O . CYS A 1 80 ? -3.521 -0.064 9.605 1.00 93.75 80 CYS A O 1
ATOM 561 N N . VAL A 1 81 ? -3.197 -2.225 9.045 1.00 94.06 81 VAL A N 1
ATOM 562 C CA . VAL A 1 81 ? -4.447 -2.743 9.624 1.00 94.06 81 VAL A CA 1
ATOM 563 C C . VAL A 1 81 ? -4.528 -2.391 11.111 1.00 94.06 81 VAL A C 1
ATOM 565 O O . VAL A 1 81 ? -5.461 -1.699 11.524 1.00 94.06 81 VAL A O 1
ATOM 568 N N . GLU A 1 82 ? -3.513 -2.759 11.896 1.00 91.88 82 GLU A N 1
ATOM 569 C CA . GLU A 1 82 ? -3.467 -2.498 13.339 1.00 91.88 82 GLU A CA 1
ATOM 570 C C . GLU A 1 82 ? -3.544 -0.996 13.667 1.00 91.88 82 GLU A C 1
ATOM 572 O O . GLU A 1 82 ? -4.300 -0.578 14.548 1.00 91.88 82 GLU A O 1
ATOM 577 N N . ARG A 1 83 ? -2.796 -0.149 12.947 1.00 90.69 83 ARG A N 1
ATOM 578 C CA . ARG A 1 83 ? -2.788 1.309 13.173 1.00 90.69 83 ARG A CA 1
ATOM 579 C C . ARG A 1 83 ? -4.091 1.981 12.741 1.00 90.69 83 ARG A C 1
ATOM 581 O O . ARG A 1 83 ? -4.553 2.903 13.415 1.00 90.69 83 ARG A O 1
ATOM 588 N N . SER A 1 84 ? -4.719 1.500 11.669 1.00 87.44 84 SER A N 1
ATOM 589 C CA . SER A 1 84 ? -6.018 2.005 11.208 1.00 87.44 84 SER A CA 1
ATOM 590 C C . SER A 1 84 ? -7.152 1.710 12.200 1.00 87.44 84 SER A C 1
ATOM 592 O O . SER A 1 84 ? -8.123 2.463 12.270 1.00 87.44 84 SER A O 1
ATOM 594 N N . ALA A 1 85 ? -7.036 0.636 12.988 1.00 83.19 85 ALA A N 1
ATOM 595 C CA . ALA A 1 85 ? -7.979 0.313 14.056 1.00 83.19 85 ALA A CA 1
ATOM 596 C C . ALA A 1 85 ? -7.767 1.203 15.293 1.00 83.19 85 ALA A C 1
ATOM 598 O O . ALA A 1 85 ? -8.734 1.672 15.891 1.00 83.19 85 ALA A O 1
ATOM 599 N N . GLN A 1 86 ? -6.510 1.506 15.635 1.00 78.44 86 GLN A N 1
ATOM 600 C CA . GLN A 1 86 ? -6.162 2.375 16.768 1.00 78.44 86 GLN A CA 1
ATOM 601 C C . GLN A 1 86 ? -6.649 3.823 16.576 1.00 78.44 86 GLN A C 1
ATOM 603 O O . GLN A 1 86 ? -7.130 4.442 17.525 1.00 78.44 86 GLN A O 1
ATOM 608 N N . GLY A 1 87 ? -6.601 4.349 15.346 1.00 62.38 87 GLY A N 1
ATOM 609 C CA . GLY A 1 87 ? -7.087 5.697 15.017 1.00 62.38 87 GLY A CA 1
ATOM 610 C C . GLY A 1 87 ? -8.606 5.890 15.147 1.00 62.38 87 GLY A C 1
ATOM 611 O O . GLY A 1 87 ? -9.062 7.019 15.299 1.00 62.38 87 GLY A O 1
ATOM 612 N N . ARG A 1 88 ? -9.400 4.808 15.144 1.00 57.47 88 ARG A N 1
ATOM 613 C CA . ARG A 1 88 ? -10.868 4.853 15.319 1.00 57.47 88 ARG A CA 1
ATOM 614 C C . ARG A 1 88 ? -11.305 4.824 16.792 1.00 57.47 88 ARG A C 1
ATOM 616 O O . ARG A 1 88 ? -12.493 4.939 17.074 1.00 57.47 88 ARG A O 1
ATOM 623 N N . GLY A 1 89 ? -10.363 4.655 17.726 1.00 44.25 89 GLY A N 1
ATOM 624 C CA . GLY A 1 89 ? -10.635 4.267 19.113 1.00 44.25 89 GLY A CA 1
ATOM 625 C C . GLY A 1 89 ? -10.337 5.291 20.213 1.00 44.25 89 GLY A C 1
ATOM 626 O O . GLY A 1 89 ? -10.243 4.878 21.363 1.00 44.25 89 GLY A O 1
ATOM 627 N N . SER A 1 90 ? -10.159 6.590 19.945 1.00 35.25 90 SER A N 1
ATOM 628 C CA . SER A 1 90 ? -9.911 7.565 21.030 1.00 35.25 90 SER A CA 1
ATOM 629 C C . SER A 1 90 ? -10.841 8.779 21.000 1.00 35.25 90 SER A C 1
ATOM 631 O O . SER A 1 90 ? -10.534 9.764 20.331 1.00 35.25 90 SER A O 1
ATOM 633 N N . PRO A 1 91 ? -11.925 8.776 21.797 1.00 44.94 91 PRO A N 1
ATOM 634 C CA . PRO A 1 91 ? -12.400 9.990 22.435 1.00 44.94 91 PRO A CA 1
ATOM 635 C C . PRO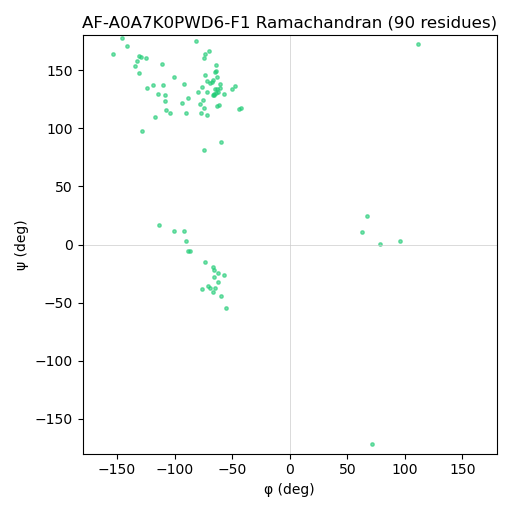 A 1 91 ? -11.501 10.272 23.651 1.00 44.94 91 PRO A C 1
ATOM 637 O O . PRO A 1 91 ? -11.378 9.437 24.550 1.00 44.94 91 PRO A O 1
ATOM 640 N N . ARG A 1 92 ? -10.845 11.433 23.665 1.00 43.31 92 ARG A N 1
ATOM 641 C CA . ARG A 1 92 ? -10.333 12.045 24.896 1.00 43.31 92 ARG A CA 1
ATOM 642 C C . ARG A 1 92 ? -11.244 13.192 25.286 1.00 43.31 92 ARG A C 1
ATOM 644 O O . ARG A 1 92 ? -11.641 13.934 24.363 1.00 43.31 92 ARG A O 1
#

Radius of gyration: 17.41 Å; Cα contacts (8 Å, |Δi|>4): 164; chains: 1; bounding box: 49×35×55 Å

Solvent-accessible surface area (backbone atoms only — not comparable to full-atom values): 5515 Å² total; per-residue (Å²): 131,81,80,77,78,84,74,69,70,76,81,65,40,19,23,20,29,34,69,44,83,42,76,47,84,47,99,91,49,76,39,83,49,73,41,81,39,86,45,43,31,32,24,69,60,86,59,51,66,64,36,82,42,62,24,76,69,71,47,74,19,30,25,43,58,95,40,69,54,55,71,82,44,90,55,36,32,64,62,24,37,55,50,60,55,58,74,74,68,71,91,128

Nearest PDB structures (foldseek):
  7ypu-assembly2_C  TM=3.525E-01  e=1.748E+00  Streptomyces lavendulae subsp. lavendulae
  6sga-assembly1_DU  TM=4.816E-01  e=7.566E+00  Trypanosoma brucei brucei

=== Feature glossary ===
Reading guide. The protein is described through the following features:

Foldseek 3Di. A 3Di character summarizes, for each residue, the relative orientation of the Cα frame of its nearest spatial neighbor. Because it encodes fold topology rather than chemistry, 3Di alignments detect remote structural similarity that sequence alignment misses.

Contact-map, Ramachandran, and PAE plots. Plot images: a contact map (which residues are close in 3D, as an N×N binary image), a Ramachandran scatter (backbone torsion angles, revealing secondary-structure composition at a glance), and — for AlphaFold structures — a PAE heatmap (pairwise prediction confidence).

Radius of gyration, Cα contacts, bounding box. Radius of gyration (Rg) is the root-mean-square distance of Cα atoms from their centroid — a single number for overall size and compactness. A globular domain of N residues has Rg ≈ 2.2·N^0.38 Å; an extended or disordered chain has a much larger Rg. The Cα contact count is the number of residue pairs whose Cα atoms are within 8 Å and are more than four positions apart in sequence — a standard proxy for tertiary packing density. The bounding box is the smallest axis-aligned box enclosing all Cα atoms.

Secondary structure (8-state, DSSP). Eight-state secondary structure (DSSP): H is the canonical α-helix, G the tighter 3₁₀-helix, I the wider π-helix; E/B are β-structure, T and S are turns and bends, and '-' is everything else. DSSP derives these from the pattern of main-chain N–H···O=C hydrogen bonds, not from the sequence.

B-factor. B-factor (Debye–Waller factor) reflects atomic displacement in the crystal lattice. It is an experimental observable (units Å²), not a prediction; low values mean the atom is pinned down, high values mean it moves or is heterogeneous across the crystal.

pLDDT. pLDDT is the predicted lDDT-Cα score: AlphaFold's confidence that the local environment of each residue (all inter-atomic distances within 15 Å) is correctly placed. It is a per-residue number between 0 and 100, with higher meaning mor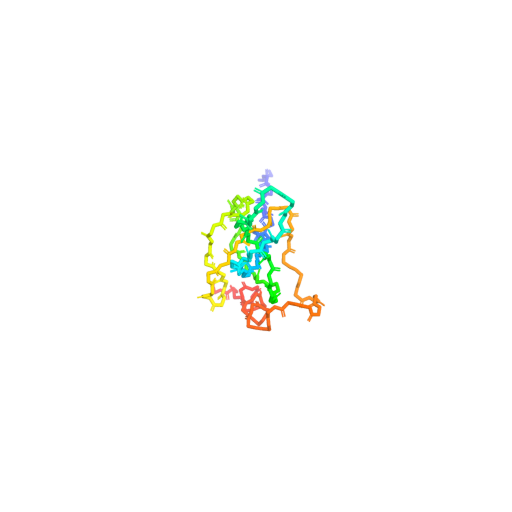e reliable.

Nearest PDB structures. Nearest PDB neighbors are the top structural matches found by Foldseek when searching this structure against the entire Protein Data Bank. Each hit reports a TM-score (0 to 1; >0.5 almost always implies the same fold) and an E-value. These are *structural* homologs — they may share no detectable sequence similarity.

Solvent-accessible surface area. Accessible surface area quantifies burial. A residue with SASA near zero is packed into the hydrophobic core; one wi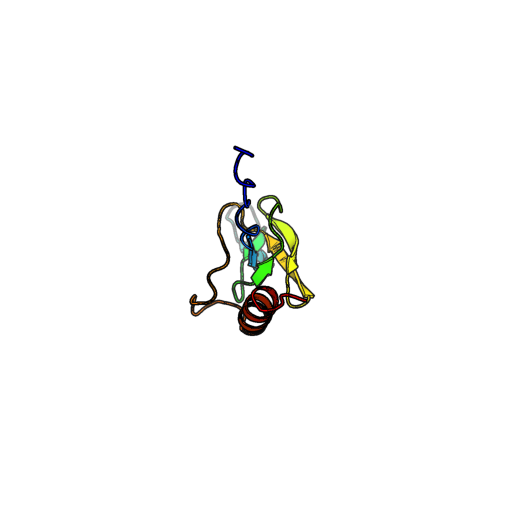th SASA >100 Å² sits on the surface. Computed here via the Shrake–Rupley numerical algorithm with a 1.4 Å probe.

Rendered structure images. Structure images are PyMOL renders from six orthogonal camera directions. Cartoon representation draws helices as coils and strands as arrows; sticks shows the backbone as bonds; surface shows the solvent-excluded envelope. Rainbow coloring maps sequence position to hue (blue→red, N→C); chain coloring assigns a distinct color per polypeptide.

Backbone torsions (φ/ψ). φ (phi) and ψ (psi) are the two rotatable backbone dihedrals per residue: φ is the C(i-1)–N–Cα–C torsion, ψ is the N–Cα–C–N(i+1) torsion, both in degrees on (−180°, 180°]. α-helical residues cluster near (−60°, −45°); β-strand residues near (−120°, +130°). A Ramachandran plot is simply a scatter of (φ, ψ) for every residue.

Predicted aligned error. Predicted Aligned Error (PAE) is an AlphaFold confidence matrix: entry (i, j) is the expected error in the position of residue j, in ångströms, when the prediction is superimposed on the true structure at residue i. Low PAE within a block of residues means that block is internally rigid and well-predicted; high PAE between two blocks means their relative placement is uncertain even if each block individually is confident.

mmCIF coordinates. Structure coordinates are given as an mmCIF _atom_site loop: one row per atom with element, residue name, chain id, sequence number, and x/y/z position in Å. Only the four main-chain atoms per residue are included here; side chains are omitted to keep the record compact.

InterPro / GO / CATH / organism. Database cross-references. InterPro integrates a dozen domain/family signature databases into unified entries with residue-range hits. GO terms attach function/process/location labels with evidence codes. CATH codes position the fold in a four-level structural taxonomy. Organism is the NCBI-taxonomy species name.

Secondary structure (3-state, P-SEA). SS3 is a coarse helix/strand/coil call (letters a/b/c) made by the P-SEA algorithm from inter-Cα distances and dihedrals. It is less detailed than DSSP but needs only Cα positions.

Sequence. Sequence gives the chain of amino acids in standard one-letter code (A=alanine, C=cysteine, …, Y=tyrosine), read N→C. It is the only feature that is directly encoded by the gene; all structural features are derived from the folded form of this sequence.